Protein AF-A0A0F9MU63-F1 (afdb_monomer_lite)

Sequence (98 aa):
MSETEEVEEKDNSFIKIVSRNHPIFKNRGSILYSMQNGKLNAEKLPTVPDNVIICDGCNELIKDEEVGLLMLEPNRCWGTQCKNCRVEHFSELPVVRE

Secondary structure (DSSP, 8-state):
-------------EEEEEETT-GGGTT---EEEEEETTEEEEEEPPPPPTT--B-TTT-PBP-SSEEEEEEEETTEEEEEE-HHHHHHH-TTS-EEE-

Structure (mmCIF, N/CA/C/O backbone):
data_AF-A0A0F9MU63-F1
#
_entry.id   AF-A0A0F9MU63-F1
#
loop_
_atom_site.group_PDB
_atom_site.id
_atom_site.type_symbol
_atom_site.label_atom_id
_atom_site.label_alt_id
_atom_site.label_comp_id
_atom_site.label_asym_id
_atom_site.labe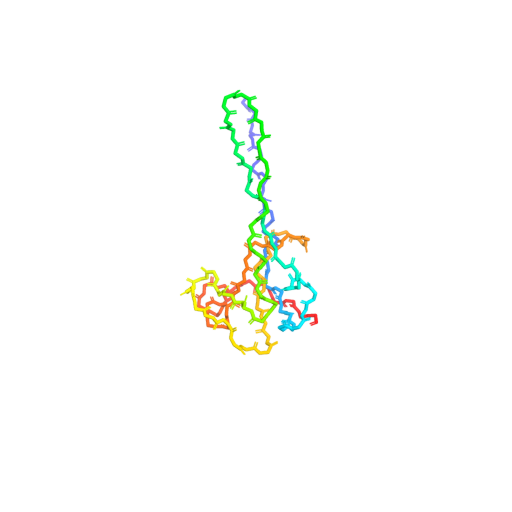l_entity_id
_atom_site.label_seq_id
_atom_site.pdbx_PDB_ins_code
_atom_site.Cartn_x
_atom_site.Cartn_y
_atom_site.Cartn_z
_atom_site.occupancy
_atom_site.B_iso_or_equiv
_atom_site.auth_seq_id
_atom_site.auth_comp_id
_atom_site.auth_asym_id
_atom_site.auth_atom_id
_atom_site.pdbx_PDB_model_num
ATOM 1 N N . MET A 1 1 ? 34.246 16.502 28.254 1.00 44.53 1 MET A N 1
ATOM 2 C CA . MET A 1 1 ? 33.397 15.329 27.979 1.00 44.53 1 MET A CA 1
ATOM 3 C C . MET A 1 1 ? 32.054 15.896 27.580 1.00 44.53 1 MET A C 1
ATOM 5 O O . MET A 1 1 ? 31.374 16.438 28.433 1.00 44.53 1 MET A O 1
ATOM 9 N N . SER A 1 2 ? 31.789 15.972 26.279 1.00 51.00 2 SER A N 1
ATOM 10 C CA . SER A 1 2 ? 30.535 16.501 25.745 1.00 51.00 2 SER A CA 1
ATOM 11 C C . SER A 1 2 ? 29.470 15.422 25.883 1.00 51.00 2 SER A C 1
ATOM 13 O O . SER A 1 2 ? 29.587 14.371 25.256 1.00 51.00 2 SER A O 1
ATOM 15 N N . GLU A 1 3 ? 28.493 15.675 26.744 1.00 56.09 3 GLU A N 1
ATOM 16 C CA . GLU A 1 3 ? 27.257 14.909 26.838 1.00 56.09 3 GLU A CA 1
ATOM 17 C C . GLU A 1 3 ? 26.547 15.027 25.484 1.00 56.09 3 GLU A C 1
ATOM 19 O O . GLU A 1 3 ? 26.160 16.114 25.060 1.00 56.09 3 GLU A O 1
ATOM 24 N N . THR A 1 4 ? 26.487 13.930 24.736 1.00 57.19 4 THR A N 1
ATOM 25 C CA . THR A 1 4 ? 25.605 13.820 23.576 1.00 57.19 4 THR A CA 1
ATOM 26 C C . THR A 1 4 ? 24.182 13.780 24.107 1.00 57.19 4 THR A C 1
ATOM 28 O O . THR A 1 4 ? 23.775 12.770 24.673 1.00 57.19 4 THR A O 1
ATOM 31 N N . GLU A 1 5 ? 23.460 14.890 23.968 1.00 59.75 5 GLU A N 1
ATOM 32 C CA . GLU A 1 5 ? 22.015 14.938 24.173 1.00 59.75 5 GLU A CA 1
ATOM 33 C C . GLU A 1 5 ? 21.367 13.913 23.231 1.00 59.75 5 GLU A C 1
ATOM 35 O O . GLU A 1 5 ? 21.456 14.029 22.006 1.00 59.75 5 GLU A O 1
ATOM 40 N N . GLU A 1 6 ? 20.772 12.865 23.802 1.00 58.50 6 GLU A N 1
ATOM 41 C CA . GLU A 1 6 ? 19.921 11.936 23.066 1.00 58.50 6 GLU A CA 1
ATOM 42 C C . GLU A 1 6 ? 18.695 12.720 22.595 1.00 5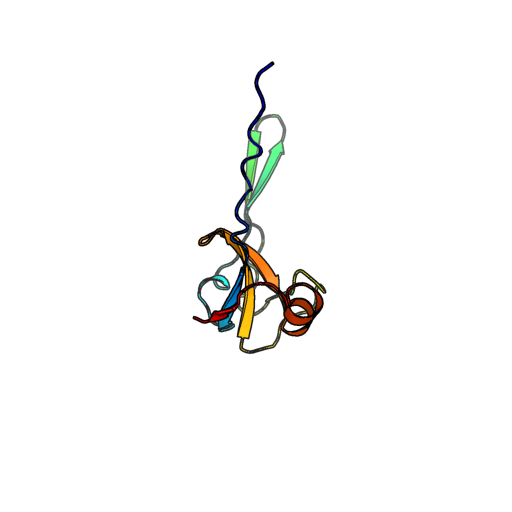8.50 6 GLU A C 1
ATOM 44 O O . GLU A 1 6 ? 17.811 13.069 23.376 1.00 58.50 6 GLU A O 1
ATOM 49 N N . VAL A 1 7 ? 18.669 13.067 21.310 1.00 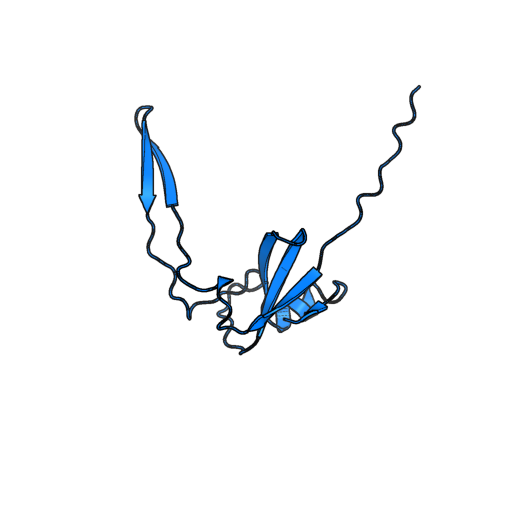59.75 7 VAL A N 1
ATOM 50 C CA . VAL A 1 7 ? 17.473 13.623 20.684 1.00 59.75 7 VAL A CA 1
ATOM 51 C C . VAL A 1 7 ? 16.441 12.500 20.669 1.00 59.75 7 VAL A C 1
ATOM 53 O O . VAL A 1 7 ? 16.585 11.556 19.896 1.00 59.75 7 VAL A O 1
ATOM 56 N N . GLU A 1 8 ? 15.424 12.576 21.533 1.00 60.00 8 GLU A N 1
ATOM 57 C CA . GLU A 1 8 ? 14.256 11.696 21.445 1.00 60.00 8 GLU A CA 1
ATOM 58 C C . GLU A 1 8 ? 13.646 11.846 20.047 1.00 60.00 8 GLU A C 1
ATOM 60 O O . GLU A 1 8 ? 13.043 12.868 19.700 1.00 60.00 8 GLU A O 1
ATOM 65 N N . GLU A 1 9 ? 13.850 10.832 19.211 1.00 65.31 9 GLU A N 1
ATOM 66 C CA . GLU A 1 9 ? 13.288 10.778 17.873 1.00 65.31 9 GLU A CA 1
ATOM 67 C C . GLU A 1 9 ? 11.770 10.617 18.020 1.00 65.31 9 GLU A C 1
ATOM 69 O O . GLU A 1 9 ? 11.269 9.587 18.471 1.00 65.31 9 GLU A O 1
ATOM 74 N N . LYS A 1 10 ? 11.013 11.678 17.716 1.00 69.44 10 LYS A N 1
ATOM 75 C CA . LYS A 1 10 ? 9.548 11.629 17.759 1.00 69.44 10 LYS A CA 1
ATOM 76 C C . LYS A 1 10 ? 9.051 10.637 16.713 1.00 69.44 10 LYS A C 1
ATOM 78 O O . LYS A 1 10 ? 9.169 10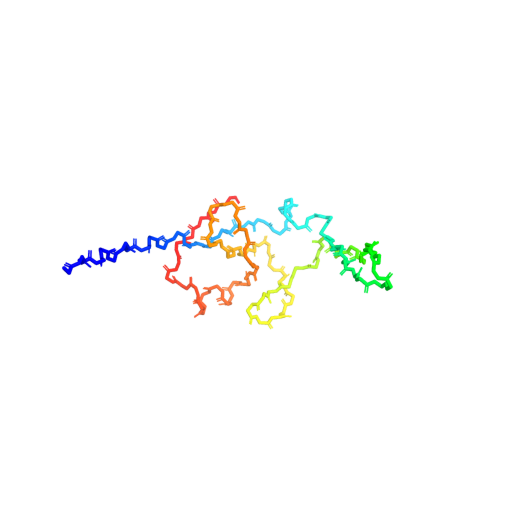.904 15.517 1.00 69.44 10 LYS A O 1
ATOM 83 N N . ASP A 1 11 ? 8.451 9.541 17.169 1.00 81.19 11 ASP A N 1
ATOM 84 C CA . ASP A 1 11 ? 7.764 8.598 16.294 1.00 81.19 11 ASP A CA 1
ATOM 85 C C . ASP A 1 11 ? 6.577 9.297 15.610 1.00 81.19 11 ASP A C 1
ATOM 87 O O . ASP A 1 11 ? 5.629 9.746 16.257 1.00 81.19 11 ASP A O 1
ATOM 91 N N . ASN A 1 12 ? 6.664 9.431 14.287 1.00 87.62 12 ASN A N 1
ATOM 92 C CA . ASN A 1 12 ? 5.628 10.028 13.444 1.00 87.62 12 ASN A CA 1
ATOM 93 C C . ASN A 1 12 ? 4.855 8.961 12.660 1.00 87.62 12 ASN A C 1
ATOM 95 O O . ASN A 1 12 ? 4.232 9.278 11.643 1.00 87.62 12 ASN A O 1
ATOM 99 N N . SER A 1 13 ? 4.913 7.704 13.103 1.00 93.56 13 SER A N 1
ATOM 100 C CA . SER A 1 13 ? 4.269 6.588 12.426 1.00 93.56 13 SER A CA 1
ATOM 101 C C . SER A 1 13 ? 2.759 6.576 12.662 1.00 93.56 13 SER A C 1
ATOM 103 O O . SER A 1 13 ? 2.272 6.825 13.763 1.00 93.56 13 SER A O 1
ATOM 105 N N . PHE A 1 14 ? 1.988 6.262 11.623 1.00 96.00 14 PHE A N 1
ATOM 106 C CA . PHE A 1 14 ? 0.533 6.120 11.703 1.00 96.00 14 PHE A CA 1
ATOM 107 C C . PHE A 1 14 ? 0.002 5.181 10.618 1.00 96.00 14 PHE A C 1
ATOM 109 O O . PHE A 1 14 ? 0.677 4.874 9.632 1.00 96.00 14 PHE A O 1
ATOM 116 N N . ILE A 1 15 ? -1.245 4.740 10.780 1.00 97.25 15 ILE A N 1
ATOM 117 C CA . ILE A 1 15 ? -1.985 4.028 9.741 1.00 97.25 15 ILE A CA 1
ATOM 118 C C . ILE A 1 15 ? -2.943 4.994 9.053 1.00 97.25 15 ILE A C 1
ATOM 120 O O . ILE A 1 15 ? -3.865 5.528 9.673 1.00 97.25 15 ILE A O 1
ATOM 124 N N . LYS A 1 16 ? -2.775 5.173 7.744 1.00 97.44 16 LYS A N 1
ATOM 125 C CA . LYS A 1 16 ? -3.728 5.903 6.908 1.00 97.44 16 LYS A CA 1
ATOM 126 C C . LYS A 1 16 ? -4.700 4.927 6.257 1.00 97.44 16 LYS A C 1
ATOM 128 O O . LYS A 1 16 ? -4.284 4.063 5.495 1.00 97.44 16 LYS A O 1
ATOM 133 N N . ILE A 1 17 ? -5.986 5.047 6.549 1.00 97.44 17 ILE A N 1
ATOM 134 C CA . ILE A 1 17 ? -7.036 4.252 5.912 1.00 97.44 17 ILE A CA 1
ATOM 135 C C . ILE A 1 17 ? -7.505 4.990 4.667 1.00 97.44 17 ILE A C 1
ATOM 137 O O . ILE A 1 17 ? -7.930 6.140 4.759 1.00 97.44 17 ILE A O 1
ATOM 141 N N . VAL A 1 18 ? -7.434 4.315 3.524 1.00 97.19 18 VAL A N 1
ATOM 142 C CA . VAL A 1 18 ? -7.877 4.840 2.231 1.00 97.19 18 VAL A CA 1
ATOM 143 C C . VAL A 1 18 ? -8.814 3.850 1.548 1.00 97.19 18 VAL A C 1
ATOM 145 O O . VAL A 1 18 ? -8.756 2.644 1.798 1.00 97.19 18 VAL A O 1
ATOM 148 N N . SER A 1 19 ? -9.647 4.338 0.630 1.00 96.38 19 SER A N 1
ATOM 149 C CA . SER A 1 19 ? -10.413 3.460 -0.261 1.00 96.38 19 SER A CA 1
ATOM 150 C C . SER A 1 19 ? -9.485 2.593 -1.122 1.00 96.38 19 SER A C 1
ATOM 152 O O . SER A 1 19 ? -8.444 3.047 -1.597 1.00 96.38 19 SER A O 1
ATOM 154 N N . ARG A 1 20 ? -9.910 1.371 -1.444 1.00 94.38 20 ARG A N 1
ATOM 155 C CA . ARG A 1 20 ? -9.289 0.516 -2.466 1.00 94.38 20 ARG A CA 1
ATOM 156 C C . ARG A 1 20 ? -9.117 1.221 -3.816 1.00 94.38 20 ARG A C 1
ATOM 158 O O . ARG A 1 20 ? -8.186 0.923 -4.555 1.00 94.38 20 ARG A O 1
ATOM 165 N N . ASN A 1 21 ? -9.999 2.165 -4.137 1.00 94.31 21 ASN A N 1
ATOM 166 C CA . ASN A 1 21 ? -9.964 2.921 -5.390 1.00 94.31 21 ASN A CA 1
ATOM 167 C C . ASN A 1 21 ? -9.057 4.165 -5.322 1.00 94.31 21 ASN A C 1
ATOM 169 O O . ASN A 1 21 ? -9.021 4.956 -6.274 1.00 94.31 21 ASN A O 1
ATOM 173 N N . HIS A 1 22 ? -8.344 4.357 -4.206 1.00 95.25 22 HIS A N 1
ATOM 174 C CA . HIS A 1 22 ? -7.468 5.498 -3.982 1.00 95.25 22 HIS A CA 1
ATOM 175 C C . HIS A 1 22 ? -6.380 5.586 -5.073 1.00 95.25 22 HIS A C 1
ATOM 177 O O . HIS A 1 22 ? -5.821 4.559 -5.472 1.00 95.25 22 HIS A O 1
ATOM 183 N N . PRO A 1 23 ? -6.031 6.796 -5.558 1.00 93.56 23 PRO A N 1
ATOM 184 C CA . PRO A 1 23 ? -5.070 6.979 -6.650 1.00 93.56 23 PRO A CA 1
ATOM 185 C C . PRO A 1 23 ? -3.699 6.326 -6.437 1.00 93.56 23 PRO A C 1
ATOM 187 O O . PRO A 1 23 ? -3.053 5.967 -7.414 1.00 93.56 23 PRO A O 1
ATOM 190 N N . ILE A 1 24 ? -3.280 6.121 -5.183 1.00 92.00 24 ILE A N 1
ATOM 191 C CA . ILE A 1 24 ? -2.014 5.445 -4.836 1.00 92.00 24 ILE A CA 1
ATOM 192 C C . ILE A 1 24 ? -1.897 4.035 -5.433 1.00 92.00 24 ILE A C 1
ATOM 194 O O . ILE A 1 24 ? -0.791 3.562 -5.683 1.00 92.00 24 ILE A O 1
ATOM 198 N N . PHE A 1 25 ? -3.024 3.356 -5.672 1.00 93.12 25 PHE A N 1
ATOM 199 C CA . PHE A 1 25 ? -3.028 1.994 -6.199 1.00 93.12 25 PHE A CA 1
ATOM 200 C C . PHE A 1 25 ? -3.042 1.926 -7.726 1.00 93.12 25 PHE A C 1
ATOM 202 O O . PHE A 1 25 ? -2.906 0.830 -8.272 1.00 93.12 25 PHE A O 1
ATOM 209 N N . LYS A 1 26 ? -3.158 3.072 -8.407 1.00 91.38 26 LYS A N 1
ATOM 210 C CA . LYS A 1 26 ? -3.286 3.151 -9.863 1.00 91.38 26 LYS A CA 1
ATOM 211 C C . LYS A 1 26 ? -1.929 3.230 -10.547 1.00 91.38 26 LYS A C 1
ATOM 213 O O . LYS A 1 26 ? -1.050 3.960 -10.094 1.00 91.38 26 LYS A O 1
ATOM 218 N N . ASN A 1 27 ? -1.779 2.536 -11.676 1.00 86.56 27 ASN A N 1
ATOM 219 C CA . ASN A 1 27 ? -0.574 2.575 -12.520 1.00 86.56 27 ASN A CA 1
ATOM 220 C C . ASN A 1 27 ? 0.728 2.243 -11.765 1.00 86.56 27 ASN A C 1
ATOM 222 O O . ASN A 1 27 ? 1.800 2.760 -12.097 1.00 86.56 27 ASN A O 1
ATOM 226 N N . ARG A 1 28 ? 0.653 1.381 -10.744 1.00 88.31 28 ARG A N 1
ATOM 227 C CA . ARG A 1 28 ? 1.827 0.971 -9.965 1.00 88.31 28 ARG A CA 1
ATOM 228 C C . ARG A 1 28 ? 2.760 0.137 -10.835 1.00 88.31 28 ARG A C 1
ATOM 230 O O . ARG A 1 28 ? 2.370 -0.883 -11.395 1.00 88.31 28 ARG A O 1
ATOM 237 N N . GLY A 1 29 ? 4.009 0.562 -10.946 1.00 83.94 29 GLY A N 1
ATOM 238 C CA . GLY A 1 29 ? 5.029 -0.142 -11.711 1.00 83.94 29 GLY A CA 1
ATOM 239 C C . GLY A 1 29 ? 6.412 0.129 -11.148 1.00 83.94 29 GLY A C 1
ATOM 240 O O . GLY A 1 29 ? 6.628 1.114 -10.443 1.00 83.94 29 GLY A O 1
ATOM 241 N N . SER A 1 30 ? 7.345 -0.751 -11.480 1.00 85.06 30 SER A N 1
ATOM 242 C CA . SER A 1 30 ? 8.730 -0.663 -11.031 1.00 85.06 30 SER A CA 1
ATOM 243 C C . SER A 1 30 ? 9.661 -0.592 -12.234 1.00 85.06 30 SER A C 1
ATOM 245 O O . SER A 1 30 ? 9.380 -1.153 -13.295 1.00 85.06 30 SER A O 1
ATOM 247 N N . ILE A 1 31 ? 10.775 0.114 -12.067 1.00 89.12 31 ILE A N 1
ATOM 248 C CA . ILE A 1 31 ? 11.873 0.124 -13.030 1.00 89.12 31 ILE A CA 1
ATOM 249 C C . ILE A 1 31 ? 13.020 -0.644 -12.388 1.00 89.12 31 ILE A C 1
ATOM 251 O O . ILE A 1 31 ? 13.477 -0.294 -11.300 1.00 89.12 31 ILE A O 1
ATOM 255 N N . LEU A 1 32 ? 13.457 -1.704 -13.054 1.00 90.38 32 LEU A N 1
ATOM 256 C CA . LEU A 1 32 ? 14.645 -2.445 -12.682 1.00 90.38 32 LEU A CA 1
ATOM 257 C C . LEU A 1 32 ? 15.860 -1.730 -13.269 1.00 90.38 32 LEU A C 1
ATOM 259 O O . LEU A 1 32 ? 15.997 -1.620 -14.486 1.00 90.38 32 LEU A O 1
ATOM 263 N N . TYR A 1 33 ? 16.745 -1.260 -12.399 1.00 93.50 33 TYR A N 1
ATOM 264 C CA . TYR A 1 33 ? 18.036 -0.712 -12.795 1.00 93.50 33 TYR A CA 1
ATOM 265 C C . TYR A 1 33 ? 19.107 -1.789 -12.628 1.00 93.50 33 TYR A C 1
ATOM 267 O O . TYR A 1 33 ? 19.235 -2.376 -11.555 1.00 93.50 33 TYR A O 1
ATOM 275 N N . SER A 1 34 ? 19.881 -2.056 -13.677 1.00 94.25 34 SER A N 1
ATOM 276 C CA . SER A 1 34 ? 20.973 -3.031 -13.654 1.00 94.25 34 SER A CA 1
ATOM 277 C C . SER A 1 34 ? 22.238 -2.460 -14.286 1.00 94.25 34 SER A C 1
ATOM 279 O O . SER A 1 34 ? 22.182 -1.610 -15.170 1.00 94.25 34 SER A O 1
ATOM 281 N N . MET A 1 35 ? 23.404 -2.914 -13.826 1.00 95.44 35 MET A N 1
ATOM 282 C CA . MET A 1 35 ? 24.697 -2.537 -14.400 1.00 95.44 35 MET A CA 1
ATOM 283 C C . MET A 1 35 ? 25.257 -3.709 -15.197 1.00 95.44 35 MET A C 1
ATOM 285 O O . MET A 1 35 ? 25.505 -4.775 -14.638 1.00 95.44 35 MET A O 1
ATOM 289 N N . GLN A 1 36 ? 25.494 -3.511 -16.494 1.00 93.06 36 GLN A N 1
ATOM 290 C CA . GLN A 1 36 ? 26.111 -4.518 -17.358 1.00 93.06 36 GLN A CA 1
ATOM 291 C C . GLN A 1 36 ? 27.244 -3.882 -18.164 1.00 93.06 36 GLN A C 1
ATOM 293 O O . GLN A 1 36 ? 27.039 -2.895 -18.868 1.00 93.06 36 GLN A O 1
ATOM 298 N N . ASN A 1 37 ? 28.459 -4.429 -18.045 1.00 94.19 37 ASN A N 1
ATOM 299 C CA . ASN A 1 37 ? 29.668 -3.916 -18.708 1.00 94.19 37 ASN A CA 1
ATOM 300 C C . ASN A 1 37 ? 29.910 -2.410 -18.472 1.00 94.19 37 ASN A C 1
ATOM 302 O O . ASN A 1 37 ? 30.249 -1.671 -19.395 1.00 94.19 37 ASN A O 1
ATOM 306 N N . GLY A 1 38 ? 29.679 -1.939 -17.242 1.00 93.94 38 GLY A N 1
ATOM 307 C CA . GLY A 1 38 ? 29.846 -0.529 -16.874 1.00 93.94 38 GLY A CA 1
ATOM 308 C C . GLY A 1 38 ? 28.757 0.414 -17.401 1.00 93.94 38 GLY A C 1
ATOM 309 O O . GLY A 1 38 ? 28.866 1.620 -17.200 1.00 93.94 38 GLY A O 1
ATOM 310 N N . LYS A 1 39 ? 27.705 -0.104 -18.049 1.00 93.56 39 LYS A N 1
ATOM 311 C CA . LYS A 1 39 ? 26.542 0.675 -18.495 1.00 93.56 39 LYS A CA 1
ATOM 312 C C . LYS A 1 39 ? 25.336 0.409 -17.601 1.00 93.56 39 LYS A C 1
ATOM 314 O O . LYS A 1 39 ? 25.055 -0.744 -17.275 1.00 93.56 39 LYS A O 1
ATOM 319 N N . LEU A 1 40 ? 24.625 1.480 -17.250 1.00 95.75 40 LEU A N 1
ATOM 320 C CA . LEU A 1 40 ? 23.343 1.409 -16.557 1.00 95.75 40 LEU A CA 1
ATOM 321 C C . LEU A 1 40 ? 22.241 1.089 -17.569 1.00 95.75 40 LEU A C 1
ATOM 323 O O . LEU A 1 40 ? 22.031 1.841 -18.519 1.00 95.75 40 LEU A O 1
ATOM 327 N N . ASN A 1 41 ? 21.533 -0.008 -17.341 1.00 94.06 41 ASN A N 1
ATOM 328 C CA . ASN A 1 41 ? 20.337 -0.394 -18.071 1.00 94.06 41 ASN A CA 1
ATOM 329 C C . 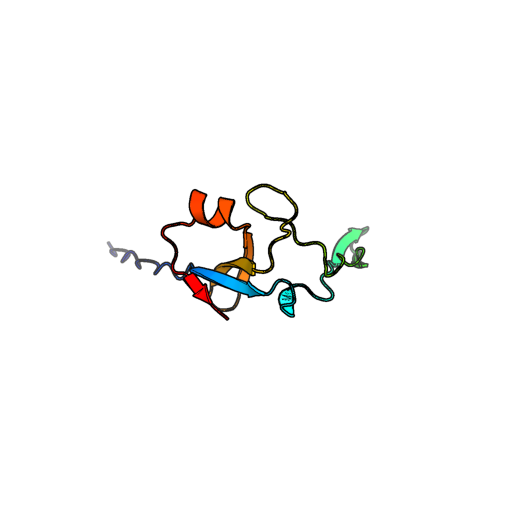ASN A 1 41 ? 19.119 -0.179 -17.171 1.00 94.06 41 ASN A C 1
ATOM 331 O O . ASN A 1 41 ? 19.173 -0.445 -15.970 1.00 94.06 41 ASN A O 1
ATOM 335 N N . ALA A 1 42 ? 18.025 0.294 -17.758 1.00 93.75 42 ALA A N 1
ATOM 336 C CA . ALA A 1 42 ? 16.745 0.449 -17.082 1.00 93.75 42 ALA A CA 1
ATOM 337 C C . ALA A 1 42 ? 15.689 -0.362 -17.836 1.00 93.75 42 ALA A C 1
ATOM 339 O O . ALA A 1 42 ? 15.469 -0.143 -19.027 1.00 93.75 42 ALA A O 1
ATOM 340 N N . GLU A 1 43 ? 15.037 -1.285 -17.142 1.00 92.44 43 GLU A N 1
ATOM 341 C CA . GLU A 1 43 ? 13.973 -2.124 -17.680 1.00 92.44 43 GLU A CA 1
ATOM 342 C C . GLU A 1 43 ? 12.672 -1.830 -16.937 1.00 92.44 43 GLU A C 1
ATOM 344 O O . GLU A 1 43 ? 12.615 -1.858 -15.707 1.00 92.44 43 GLU A O 1
ATOM 349 N N . LYS A 1 44 ? 11.606 -1.526 -17.679 1.00 89.12 44 LYS A N 1
ATOM 350 C CA . LYS A 1 44 ? 10.285 -1.329 -17.084 1.00 89.12 44 LYS A CA 1
ATOM 351 C C . LYS A 1 44 ? 9.655 -2.695 -16.825 1.00 89.12 44 LYS A C 1
ATOM 353 O O . LYS A 1 44 ? 9.387 -3.432 -17.770 1.00 89.12 44 LYS A O 1
ATOM 358 N N . LEU A 1 45 ? 9.393 -3.005 -15.560 1.00 86.44 45 LEU A N 1
ATOM 359 C CA . LEU A 1 45 ? 8.704 -4.233 -15.177 1.00 86.44 45 LEU A CA 1
ATOM 360 C C . LEU A 1 45 ? 7.202 -4.142 -15.501 1.00 86.44 45 LEU A C 1
ATOM 362 O O . LEU A 1 45 ? 6.668 -3.032 -15.642 1.00 86.44 45 LEU A O 1
ATOM 366 N N . PRO A 1 46 ? 6.502 -5.288 -15.613 1.00 83.31 46 PRO A N 1
ATOM 367 C CA . PRO A 1 46 ? 5.056 -5.307 -15.784 1.00 83.31 46 PRO A CA 1
ATOM 368 C C . PRO A 1 46 ? 4.348 -4.444 -14.735 1.00 83.31 46 PRO A C 1
ATOM 370 O O . PRO A 1 46 ? 4.683 -4.472 -13.550 1.00 83.31 46 PRO A O 1
ATOM 373 N N . THR A 1 47 ? 3.363 -3.665 -15.180 1.00 85.06 47 THR A N 1
ATOM 374 C CA . THR A 1 47 ? 2.516 -2.866 -14.291 1.00 85.06 47 THR A CA 1
ATOM 375 C C . THR A 1 47 ? 1.687 -3.798 -13.413 1.00 85.06 47 THR A C 1
ATOM 377 O O . THR A 1 47 ? 1.059 -4.734 -13.909 1.00 85.06 47 THR A O 1
ATOM 380 N N . VAL A 1 48 ? 1.679 -3.534 -12.108 1.00 85.75 48 VAL A N 1
ATOM 381 C CA . VAL A 1 48 ? 0.818 -4.238 -11.160 1.00 85.75 48 VAL A CA 1
ATOM 382 C C . VAL A 1 48 ? -0.623 -3.811 -11.441 1.00 85.75 48 VAL A C 1
ATOM 384 O O . VAL A 1 48 ? -0.886 -2.606 -11.458 1.00 85.75 48 VAL A O 1
ATOM 387 N N . PRO A 1 49 ? -1.564 -4.748 -11.657 1.00 89.88 49 PRO A N 1
ATOM 388 C CA . PRO A 1 49 ? -2.956 -4.388 -11.888 1.00 89.88 49 PRO A CA 1
ATOM 389 C C . PRO A 1 49 ? -3.527 -3.553 -10.733 1.00 89.88 49 PRO A C 1
ATOM 391 O O . PRO A 1 49 ? -3.295 -3.860 -9.560 1.00 89.88 49 PRO A O 1
ATOM 394 N N . ASP A 1 50 ? -4.312 -2.524 -11.057 1.00 89.56 50 ASP A N 1
ATOM 395 C CA . ASP A 1 50 ? -4.876 -1.586 -10.072 1.00 89.56 50 ASP A CA 1
ATOM 396 C C . ASP A 1 50 ? -5.701 -2.295 -8.982 1.00 89.56 50 ASP A C 1
ATOM 398 O O . ASP A 1 50 ? -5.719 -1.883 -7.825 1.00 89.56 50 ASP A O 1
ATOM 402 N N . ASN A 1 51 ? -6.350 -3.409 -9.332 1.00 88.56 51 ASN A N 1
ATOM 403 C CA . ASN A 1 51 ? -7.167 -4.208 -8.424 1.00 88.56 51 ASN A CA 1
ATOM 404 C C . ASN A 1 51 ? -6.365 -5.200 -7.562 1.00 88.56 51 ASN A C 1
ATOM 406 O O . ASN A 1 51 ? -6.968 -5.871 -6.721 1.00 88.56 51 ASN A O 1
ATOM 410 N N . VAL A 1 52 ? -5.049 -5.330 -7.755 1.00 93.19 52 VAL A N 1
ATOM 411 C CA . VAL A 1 52 ? -4.196 -6.277 -7.020 1.00 93.19 52 VAL A CA 1
ATOM 412 C C . VAL A 1 52 ? -3.471 -5.556 -5.891 1.00 93.19 52 VAL A C 1
ATOM 414 O O . VAL A 1 52 ? -2.421 -4.956 -6.090 1.00 93.19 52 VAL A O 1
ATOM 417 N N . ILE A 1 53 ? -4.017 -5.612 -4.680 1.00 95.94 53 ILE A N 1
ATOM 418 C CA . ILE A 1 53 ? -3.407 -5.023 -3.481 1.00 95.94 53 ILE A CA 1
ATOM 419 C C . ILE A 1 53 ? -3.049 -6.165 -2.536 1.00 95.94 53 ILE A C 1
ATOM 421 O O . ILE A 1 53 ? -3.927 -6.944 -2.171 1.00 95.94 53 ILE A O 1
ATOM 425 N N . ILE A 1 54 ? -1.774 -6.284 -2.176 1.00 95.50 54 ILE A N 1
ATOM 426 C CA . ILE A 1 54 ? -1.232 -7.381 -1.366 1.00 95.50 54 ILE A CA 1
ATOM 427 C C . ILE A 1 54 ? -0.798 -6.800 -0.029 1.00 95.50 54 ILE A C 1
ATOM 429 O O . ILE A 1 54 ? -0.104 -5.797 -0.017 1.00 95.50 54 ILE A O 1
ATOM 433 N N . CYS A 1 55 ? -1.208 -7.415 1.074 1.00 97.06 55 CYS A N 1
ATOM 434 C CA . CYS A 1 55 ? -0.793 -7.006 2.409 1.00 97.06 55 CYS A CA 1
ATOM 435 C C . CYS A 1 55 ? 0.677 -7.357 2.646 1.00 97.06 55 CYS A C 1
ATOM 437 O O . CYS A 1 55 ? 1.033 -8.525 2.547 1.00 97.06 55 CYS A O 1
ATOM 439 N N . ASP A 1 56 ? 1.496 -6.403 3.078 1.00 96.12 56 ASP A N 1
ATOM 440 C CA . ASP A 1 56 ? 2.918 -6.658 3.345 1.00 96.12 56 ASP A CA 1
ATOM 441 C C . ASP A 1 56 ? 3.138 -7.485 4.624 1.00 96.12 56 ASP A C 1
ATOM 443 O O . ASP A 1 56 ? 4.138 -8.184 4.745 1.00 96.12 56 ASP A O 1
ATOM 447 N N . GLY A 1 57 ? 2.194 -7.443 5.575 1.00 95.06 57 GLY A N 1
ATOM 448 C CA . GLY A 1 57 ? 2.251 -8.253 6.800 1.00 95.06 57 GLY A CA 1
ATOM 449 C C . GLY A 1 57 ? 2.048 -9.758 6.573 1.00 95.06 57 GLY A C 1
ATOM 450 O O . GLY A 1 57 ? 2.823 -10.566 7.075 1.00 95.06 57 GLY A O 1
ATOM 451 N N . CYS A 1 58 ? 1.016 -10.151 5.816 1.00 97.00 58 CYS A N 1
ATOM 452 C CA . CYS A 1 58 ? 0.652 -11.562 5.620 1.00 97.00 58 CYS A CA 1
ATOM 453 C C . CYS A 1 58 ? 0.785 -12.077 4.179 1.00 97.00 58 CYS A C 1
ATOM 455 O O . CYS A 1 58 ? 0.521 -13.249 3.939 1.00 97.00 58 CYS A O 1
ATOM 457 N N . ASN A 1 59 ? 1.180 -11.234 3.220 1.00 96.81 59 ASN A N 1
ATOM 458 C CA . ASN A 1 59 ? 1.276 -11.538 1.783 1.00 96.81 59 ASN A CA 1
ATOM 459 C C . ASN A 1 59 ? -0.035 -11.980 1.108 1.00 96.81 59 ASN A C 1
ATOM 461 O O . ASN A 1 59 ? -0.027 -12.432 -0.037 1.00 96.81 59 ASN A O 1
ATOM 465 N N . GLU A 1 60 ? -1.174 -11.810 1.778 1.00 97.50 60 GLU A N 1
ATOM 466 C CA . GLU A 1 60 ? -2.487 -12.119 1.218 1.00 97.50 60 GLU A CA 1
ATOM 467 C C . GLU A 1 60 ? -3.056 -10.951 0.409 1.00 97.50 60 GLU A C 1
ATOM 469 O O . GLU A 1 60 ? -2.779 -9.773 0.665 1.00 97.50 60 GLU A O 1
ATOM 474 N N . LEU A 1 61 ? -3.924 -11.277 -0.551 1.00 96.88 61 LEU A N 1
ATOM 475 C CA . LEU A 1 61 ? -4.658 -10.272 -1.311 1.00 96.88 61 LEU A CA 1
ATOM 476 C C . LEU A 1 61 ? -5.659 -9.557 -0.393 1.00 96.88 61 LEU A C 1
ATOM 478 O O . LEU A 1 61 ? -6.613 -10.160 0.101 1.00 96.88 61 LEU A O 1
ATOM 482 N N . ILE A 1 62 ? -5.502 -8.246 -0.234 1.00 97.38 62 ILE A N 1
ATOM 483 C CA . ILE A 1 62 ? -6.501 -7.409 0.426 1.00 97.38 62 ILE A CA 1
ATOM 484 C C . ILE A 1 62 ? -7.689 -7.325 -0.522 1.00 97.38 62 ILE A C 1
ATOM 486 O O . ILE A 1 62 ? -7.525 -6.887 -1.661 1.00 97.38 62 ILE A O 1
ATOM 490 N N . LYS A 1 63 ? -8.876 -7.745 -0.079 1.00 95.88 63 LYS A N 1
ATOM 491 C CA . LYS A 1 63 ? -10.133 -7.665 -0.851 1.00 95.88 63 LYS A CA 1
ATOM 492 C C . LYS A 1 63 ? -11.118 -6.644 -0.286 1.00 95.88 63 LYS A C 1
ATOM 494 O O . LYS A 1 63 ? -12.127 -6.376 -0.924 1.00 95.88 63 LYS A O 1
ATOM 499 N N . ASP A 1 64 ? -10.814 -6.092 0.883 1.00 96.12 64 ASP A N 1
ATOM 500 C CA . ASP A 1 64 ? -11.644 -5.099 1.551 1.00 96.12 64 ASP A CA 1
ATOM 501 C C . ASP A 1 64 ? -11.728 -3.788 0.747 1.00 96.12 64 ASP A C 1
ATOM 503 O O . ASP A 1 64 ? -10.833 -3.452 -0.041 1.00 96.12 64 ASP A O 1
ATOM 507 N N . GLU A 1 65 ? -12.815 -3.046 0.978 1.00 95.94 65 GLU A N 1
ATOM 508 C CA . GLU A 1 65 ? -13.054 -1.708 0.410 1.00 95.94 65 GLU A CA 1
ATOM 509 C C . GLU A 1 65 ? -12.101 -0.649 0.973 1.00 95.94 65 GLU A C 1
ATOM 511 O O . GLU A 1 65 ? -11.818 0.353 0.317 1.00 95.94 65 GLU A O 1
ATOM 516 N N . GLU A 1 66 ? -11.596 -0.877 2.185 1.00 96.62 66 GLU A N 1
ATOM 517 C CA . GLU A 1 66 ? -10.633 -0.019 2.864 1.00 96.62 66 GLU A CA 1
ATOM 518 C C . GLU A 1 66 ? -9.285 -0.736 2.974 1.00 96.62 66 GLU A C 1
ATOM 520 O O . GLU A 1 66 ? -9.212 -1.918 3.313 1.00 96.62 66 GLU A O 1
ATOM 525 N N . VAL A 1 67 ? -8.206 -0.001 2.724 1.00 97.44 67 VAL A N 1
ATOM 526 C CA . VAL A 1 67 ? -6.828 -0.487 2.823 1.00 97.44 67 VAL A CA 1
ATOM 527 C C . VAL A 1 67 ? -6.073 0.389 3.812 1.00 97.44 67 VAL A C 1
ATOM 529 O O . VAL A 1 67 ? -6.148 1.616 3.740 1.00 97.44 67 VAL A O 1
ATOM 532 N N . GLY A 1 68 ? -5.337 -0.230 4.735 1.00 97.88 68 GLY A N 1
ATOM 533 C CA . GLY A 1 68 ? -4.412 0.493 5.600 1.00 97.88 68 GLY A CA 1
ATOM 534 C C . GLY A 1 68 ? -3.089 0.743 4.890 1.00 97.88 68 GLY A C 1
ATOM 535 O O . GLY A 1 68 ? -2.523 -0.172 4.303 1.00 97.88 68 GLY A O 1
ATOM 536 N N . LEU A 1 69 ? -2.578 1.965 4.959 1.00 97.38 69 LEU A N 1
ATOM 537 C CA . LEU A 1 69 ? -1.225 2.325 4.555 1.00 97.38 69 LEU A CA 1
ATOM 538 C C . LEU A 1 69 ? -0.401 2.565 5.817 1.00 97.38 69 LEU A C 1
ATOM 540 O O . LEU A 1 69 ? -0.777 3.396 6.644 1.00 97.38 69 LEU A O 1
ATOM 544 N N . LEU A 1 70 ? 0.708 1.845 5.965 1.00 97.19 70 LEU A N 1
ATOM 545 C CA . LEU A 1 70 ? 1.706 2.124 6.989 1.00 97.19 70 LEU A CA 1
ATOM 546 C C . LEU A 1 70 ? 2.509 3.349 6.555 1.00 97.19 70 LEU A C 1
ATOM 548 O O . LEU A 1 70 ? 3.209 3.313 5.541 1.00 97.19 70 LEU A O 1
ATOM 552 N N . MET A 1 71 ? 2.397 4.425 7.322 1.00 96.12 71 MET A N 1
ATOM 553 C CA . MET A 1 71 ? 3.096 5.681 7.093 1.00 96.12 71 MET A CA 1
ATOM 554 C C . MET A 1 71 ? 4.142 5.827 8.195 1.00 96.12 71 MET A C 1
ATOM 556 O O . MET A 1 71 ? 3.759 5.909 9.354 1.00 96.12 71 MET A O 1
ATOM 560 N N . LEU A 1 72 ? 5.435 5.843 7.854 1.00 90.94 72 LEU A N 1
ATOM 561 C CA . LEU A 1 72 ? 6.500 6.180 8.823 1.00 90.94 72 LEU A CA 1
ATOM 562 C C . LEU A 1 72 ? 6.848 7.677 8.787 1.00 90.94 72 LEU A C 1
ATOM 564 O O . LEU A 1 72 ? 7.453 8.217 9.705 1.00 90.94 72 LEU A O 1
ATOM 568 N N . GLU A 1 73 ? 6.440 8.361 7.715 1.00 87.81 73 GLU A N 1
ATOM 569 C CA . GLU A 1 73 ? 6.536 9.808 7.544 1.00 87.81 73 GLU A CA 1
ATOM 570 C C . GLU A 1 73 ? 5.234 10.307 6.878 1.00 87.81 73 GLU A C 1
ATOM 572 O O . GLU A 1 73 ? 4.627 9.553 6.105 1.00 87.81 73 GLU A O 1
ATOM 577 N N . PRO A 1 74 ? 4.811 11.574 7.075 1.00 85.00 74 PRO A N 1
ATOM 578 C CA . PRO A 1 74 ? 3.522 12.084 6.584 1.00 85.00 74 PRO A CA 1
ATOM 579 C C . PRO A 1 74 ? 3.241 11.861 5.092 1.00 85.00 74 PRO A C 1
ATOM 581 O O . PRO A 1 74 ? 2.095 11.651 4.701 1.00 85.00 74 PRO A O 1
ATOM 584 N N . ASN A 1 75 ? 4.285 11.873 4.259 1.00 84.88 75 ASN A N 1
ATOM 585 C CA . ASN A 1 75 ? 4.171 11.780 2.801 1.00 84.88 75 ASN A CA 1
ATOM 586 C C . ASN A 1 75 ? 4.792 10.504 2.223 1.00 84.88 75 ASN A C 1
ATOM 588 O O . ASN A 1 75 ? 4.981 10.408 1.009 1.00 84.88 75 ASN A O 1
ATOM 592 N N . ARG A 1 76 ? 5.126 9.523 3.070 1.00 87.94 76 ARG A N 1
ATOM 593 C CA . ARG A 1 76 ? 5.841 8.321 2.644 1.00 87.94 76 ARG A CA 1
ATOM 594 C C . ARG A 1 76 ? 5.130 7.060 3.111 1.00 87.94 76 ARG A C 1
ATOM 596 O O . ARG A 1 76 ? 5.239 6.648 4.264 1.00 87.94 76 ARG A O 1
ATOM 603 N N . CYS A 1 77 ? 4.424 6.438 2.171 1.00 93.12 77 CYS A N 1
ATOM 604 C CA . CYS A 1 77 ? 3.853 5.112 2.360 1.00 93.12 77 CYS A CA 1
ATOM 605 C C . CYS A 1 77 ? 4.976 4.075 2.354 1.00 93.12 77 CYS A C 1
ATOM 607 O O . CYS A 1 77 ? 5.715 3.964 1.375 1.00 93.12 77 CYS A O 1
ATOM 609 N N . TRP A 1 78 ? 5.082 3.323 3.442 1.00 93.62 78 TRP A N 1
ATOM 610 C CA . TRP A 1 78 ? 6.055 2.248 3.611 1.00 93.62 78 TRP A CA 1
ATOM 611 C C . TRP A 1 78 ? 5.493 0.878 3.266 1.00 93.62 78 TRP A C 1
ATOM 613 O O . TRP A 1 78 ? 6.237 0.015 2.814 1.00 93.62 78 TRP A O 1
ATOM 623 N N . GLY A 1 79 ? 4.189 0.686 3.441 1.00 94.94 79 GLY A N 1
ATOM 624 C CA . GLY A 1 79 ? 3.554 -0.573 3.095 1.00 94.94 79 GLY A CA 1
ATOM 625 C C . GLY A 1 79 ? 2.041 -0.518 3.176 1.00 94.94 79 GLY A C 1
ATOM 626 O O . GLY A 1 79 ? 1.456 0.453 3.653 1.00 94.94 79 GLY A O 1
ATOM 627 N N . THR A 1 80 ? 1.403 -1.581 2.719 1.00 96.69 80 THR A N 1
ATOM 628 C CA . THR A 1 80 ? -0.042 -1.774 2.763 1.00 96.69 80 THR A CA 1
ATOM 629 C C . THR A 1 80 ? -0.391 -2.896 3.731 1.00 96.69 80 THR A C 1
ATOM 631 O O . THR A 1 80 ? 0.267 -3.931 3.781 1.00 96.69 80 THR A O 1
ATOM 634 N N . GLN A 1 81 ? -1.428 -2.687 4.534 1.00 97.81 81 GLN A N 1
ATOM 635 C CA . GLN A 1 81 ? -1.833 -3.573 5.617 1.00 97.81 81 GLN A CA 1
ATOM 636 C C . GLN A 1 81 ? -3.310 -3.931 5.467 1.00 97.81 81 GLN A C 1
ATOM 638 O O . GLN A 1 81 ? -4.169 -3.056 5.310 1.00 97.81 81 GLN A O 1
ATOM 643 N N . CYS A 1 82 ? -3.620 -5.227 5.541 1.00 97.25 82 CYS A N 1
ATOM 644 C CA . CYS A 1 82 ? -4.995 -5.689 5.674 1.00 97.25 82 CYS A CA 1
ATOM 645 C C . CYS A 1 82 ? -5.538 -5.317 7.060 1.00 97.25 82 CYS A C 1
ATOM 647 O O . CYS A 1 82 ? -4.784 -5.025 7.995 1.00 97.25 82 CYS A O 1
ATOM 649 N N . LYS A 1 83 ? -6.864 -5.365 7.219 1.00 95.81 83 LYS A N 1
ATOM 650 C CA . LYS A 1 83 ? -7.517 -5.051 8.496 1.00 95.81 83 LYS A CA 1
ATOM 651 C C . LYS A 1 83 ? -6.961 -5.880 9.659 1.00 95.81 83 LYS A C 1
ATOM 653 O O . LYS A 1 83 ? -6.801 -5.329 10.746 1.00 95.81 83 LYS A O 1
ATOM 658 N N . ASN A 1 84 ? -6.667 -7.159 9.426 1.00 96.94 84 ASN A N 1
ATOM 659 C CA . ASN A 1 84 ? -6.183 -8.073 10.459 1.00 96.94 84 ASN A CA 1
ATOM 660 C C . ASN A 1 84 ? -4.750 -7.729 10.878 1.00 96.94 84 ASN A C 1
ATOM 662 O O . ASN A 1 84 ? -4.546 -7.418 12.044 1.00 96.94 84 ASN A O 1
ATOM 666 N N . CYS A 1 85 ? -3.799 -7.654 9.940 1.00 97.12 85 CYS A N 1
ATOM 667 C CA . CYS A 1 85 ? -2.408 -7.283 10.237 1.00 97.12 85 CYS A CA 1
ATOM 668 C C . CYS A 1 85 ? -2.294 -5.896 10.878 1.00 97.12 85 CYS A C 1
ATOM 670 O O . CYS A 1 85 ? -1.479 -5.696 11.773 1.00 97.12 85 CYS A O 1
ATOM 672 N N . ARG A 1 86 ? -3.149 -4.942 10.482 1.00 94.75 86 ARG A N 1
ATOM 673 C CA . ARG A 1 86 ? -3.242 -3.640 11.154 1.00 94.75 86 ARG A CA 1
ATOM 674 C C . ARG A 1 86 ? -3.583 -3.791 12.637 1.00 94.75 86 ARG A C 1
ATOM 676 O O . ARG A 1 86 ? -2.958 -3.15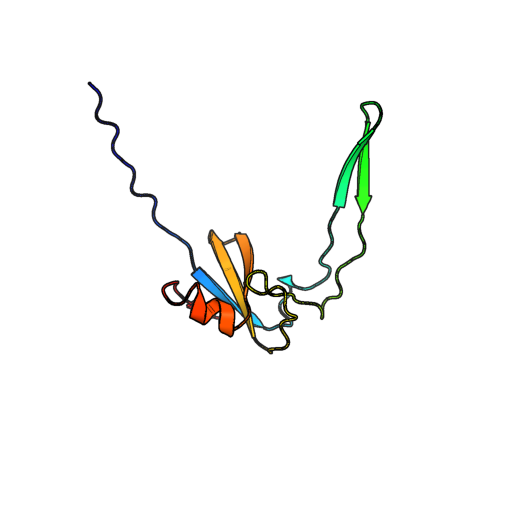2 13.470 1.00 94.75 86 ARG A O 1
ATOM 683 N N . VAL A 1 87 ? -4.601 -4.586 12.962 1.00 95.00 87 VAL A N 1
ATOM 684 C CA . VAL A 1 87 ? -5.042 -4.788 14.351 1.00 95.00 87 VAL A CA 1
ATOM 685 C C . VAL A 1 87 ? -4.030 -5.618 15.137 1.00 95.00 87 VAL A C 1
ATOM 687 O O . VAL A 1 87 ? -3.843 -5.368 16.317 1.00 95.00 87 VAL A O 1
ATOM 690 N N . GLU A 1 88 ? -3.382 -6.585 14.498 1.00 96.56 88 GLU A N 1
ATOM 691 C CA . GLU A 1 88 ? -2.457 -7.508 15.154 1.00 96.56 88 GLU A CA 1
ATOM 692 C C . GLU A 1 88 ? -1.090 -6.880 15.446 1.00 96.56 88 GLU A C 1
ATOM 694 O O . GLU A 1 88 ? -0.543 -7.086 16.524 1.00 96.56 88 GLU A O 1
ATOM 699 N N . HIS A 1 89 ? -0.537 -6.111 14.505 1.00 94.62 89 HIS A N 1
ATOM 700 C CA . HIS A 1 89 ? 0.840 -5.612 14.596 1.00 94.62 89 HIS A CA 1
ATOM 701 C C . HIS A 1 89 ? 0.937 -4.101 14.819 1.00 94.62 89 HIS A C 1
ATOM 703 O O . HIS A 1 89 ? 1.989 -3.610 15.213 1.00 94.62 89 HIS A O 1
ATOM 709 N N . PHE A 1 90 ? -0.139 -3.354 14.559 1.00 94.12 90 PHE A N 1
ATOM 710 C CA . PHE A 1 90 ? -0.122 -1.888 14.527 1.00 94.12 90 PHE A CA 1
ATOM 711 C C . PHE A 1 90 ? -1.309 -1.270 15.283 1.00 94.12 90 PHE A C 1
ATOM 713 O O . PHE A 1 90 ? -1.774 -0.184 14.935 1.00 94.12 90 PHE A O 1
ATOM 720 N N . SER A 1 91 ? -1.831 -1.954 16.306 1.00 94.00 91 SER A N 1
ATOM 721 C CA . SER A 1 91 ? -2.989 -1.492 17.087 1.00 94.00 91 SER A CA 1
ATOM 722 C C . SER A 1 91 ? -2.748 -0.193 17.851 1.00 94.00 91 SER A C 1
ATOM 724 O O . SER A 1 91 ? -3.702 0.531 18.122 1.00 94.00 91 SER A O 1
ATOM 726 N N . GLU A 1 92 ? -1.497 0.076 18.217 1.00 94.38 92 GLU A N 1
ATOM 727 C CA . GLU A 1 92 ? -1.099 1.251 18.998 1.00 94.38 92 GLU A CA 1
ATOM 728 C C . GLU A 1 92 ? -0.855 2.483 18.120 1.00 94.38 92 GLU A C 1
ATOM 730 O O . GLU A 1 92 ? -0.842 3.607 18.622 1.00 94.38 92 GLU A O 1
ATOM 735 N N . LEU A 1 93 ? -0.704 2.289 16.804 1.00 94.62 93 LEU A N 1
ATOM 736 C CA . LEU A 1 93 ? -0.476 3.396 15.888 1.00 94.62 93 LEU A CA 1
ATOM 737 C C . LEU A 1 93 ? -1.754 4.232 15.707 1.00 94.62 93 LEU A C 1
ATOM 739 O O . LEU A 1 93 ? -2.844 3.673 15.518 1.00 94.62 93 LEU A O 1
ATOM 743 N N . PRO A 1 94 ? -1.640 5.574 15.680 1.00 95.38 94 PRO A N 1
ATOM 744 C CA . PRO A 1 94 ? -2.749 6.452 15.336 1.00 95.38 94 PRO A CA 1
ATOM 745 C C . PRO A 1 94 ? -3.360 6.084 13.984 1.00 95.38 94 PRO A C 1
ATOM 747 O O . PRO A 1 94 ? -2.660 5.691 13.049 1.00 95.38 94 PRO A O 1
ATOM 750 N N . VAL A 1 95 ? -4.677 6.252 13.860 1.00 95.56 95 VAL A N 1
ATOM 751 C CA . VAL A 1 95 ? -5.403 5.970 12.618 1.00 95.56 95 VAL A CA 1
ATOM 752 C C . VAL A 1 95 ? -5.970 7.261 12.047 1.00 95.56 95 VAL A C 1
ATOM 754 O O . VAL A 1 95 ? -6.762 7.938 12.698 1.00 95.56 95 VAL A O 1
ATOM 757 N N . VAL A 1 96 ? -5.609 7.564 10.803 1.00 95.31 96 VAL A N 1
ATOM 758 C CA . VAL A 1 96 ? -6.130 8.699 10.031 1.00 95.31 96 VAL A CA 1
ATOM 759 C C . VAL A 1 96 ? -6.978 8.155 8.884 1.00 95.31 96 VAL A C 1
ATOM 761 O O . VAL A 1 96 ? -6.564 7.214 8.213 1.00 95.31 96 VAL A O 1
ATOM 764 N N . ARG A 1 97 ? -8.168 8.719 8.656 1.00 92.38 97 ARG A N 1
ATOM 765 C CA . ARG A 1 97 ? -9.070 8.326 7.559 1.00 92.38 97 ARG A CA 1
ATOM 766 C C . ARG A 1 97 ? -9.132 9.433 6.509 1.00 92.38 97 ARG A C 1
ATOM 768 O O . ARG A 1 97 ? -9.228 10.600 6.885 1.00 92.38 97 ARG A O 1
ATOM 775 N N . GLU A 1 98 ? -9.092 9.047 5.236 1.00 85.62 98 GLU A N 1
ATOM 776 C CA . GLU A 1 98 ? -9.310 9.919 4.069 1.00 85.62 98 GLU A CA 1
ATOM 777 C C . GLU A 1 98 ? -10.492 9.434 3.226 1.00 85.62 98 GLU A C 1
ATOM 779 O O . GLU A 1 98 ? -10.571 8.208 2.971 1.00 85.62 98 GLU A O 1
#

Radius of gyration: 18.02 Å; chains: 1; bounding box: 46×29×47 Å

Organism: NCBI:txid412755

Foldseek 3Di:
DDPDPPDPDDFPKAKEKEFLQDCVLPQAWDWDWDADPNDIDIDTDDTDDSQFFAFPQPRHGAPDRIWIFIDRDPPDGPTIHHPVCCVVPPVPHHYHYD

pLDDT: mean 89.65, std 11.5, range [44.53, 97.88]